Protein AF-A0A7X1AMT3-F1 (afdb_monomer_lite)

Foldseek 3Di:
DPPVVVVVVCVVVVHDDDPLRVQLVVLLVVLLVLLCVLVVNPSVCSVCQLQDDDPVPPPDHSVQSSVQSSDPVSSVVSSVVSVCVSVVND

pLDDT: mean 71.78, std 9.91, range [50.91, 86.31]

Structure (mmCIF, N/CA/C/O backbone):
data_AF-A0A7X1AMT3-F1
#
_entry.id   AF-A0A7X1AMT3-F1
#
loop_
_atom_site.group_PDB
_atom_site.id
_atom_site.type_symbol
_atom_site.label_atom_id
_atom_site.label_alt_id
_atom_site.label_comp_id
_atom_site.label_asym_id
_atom_site.label_entity_id
_atom_site.label_seq_id
_atom_site.pdbx_PDB_ins_code
_atom_site.Cartn_x
_atom_site.Cartn_y
_atom_site.Cartn_z
_atom_site.occupancy
_atom_site.B_iso_or_equiv
_atom_site.auth_seq_id
_atom_site.auth_comp_id
_atom_site.auth_asym_id
_atom_site.auth_atom_id
_atom_site.pdbx_PDB_model_num
ATOM 1 N N . MET A 1 1 ? 4.573 9.089 14.516 1.00 51.81 1 MET A N 1
ATOM 2 C CA . MET A 1 1 ? 4.910 7.853 15.261 1.00 51.81 1 MET A CA 1
ATOM 3 C C . MET A 1 1 ? 3.778 7.287 16.145 1.00 51.81 1 MET A C 1
ATOM 5 O O . MET A 1 1 ? 3.902 6.150 16.565 1.00 51.81 1 MET A O 1
ATOM 9 N N . ALA A 1 2 ? 2.651 7.979 16.398 1.00 59.16 2 ALA A N 1
ATOM 10 C CA . ALA A 1 2 ? 1.601 7.493 17.326 1.00 59.16 2 ALA A CA 1
ATOM 11 C C . ALA A 1 2 ? 0.537 6.528 16.733 1.00 59.16 2 ALA A C 1
ATOM 13 O O . ALA A 1 2 ? -0.202 5.872 17.467 1.00 59.16 2 ALA A O 1
ATOM 14 N N . LEU A 1 3 ? 0.424 6.446 15.405 1.00 59.50 3 LEU A N 1
ATOM 15 C CA . LEU A 1 3 ? -0.648 5.693 14.737 1.00 59.50 3 LEU A CA 1
ATOM 16 C C . LEU A 1 3 ? -0.348 4.187 14.649 1.00 59.50 3 LEU A C 1
ATOM 18 O O . LEU A 1 3 ? -1.223 3.357 14.883 1.00 59.50 3 LEU A O 1
ATOM 22 N N . GLU A 1 4 ? 0.906 3.842 14.365 1.00 58.16 4 GLU A N 1
ATOM 23 C CA . GLU A 1 4 ? 1.363 2.459 14.215 1.00 58.16 4 GLU A CA 1
ATOM 24 C C . GLU A 1 4 ? 1.290 1.682 15.539 1.00 58.16 4 GLU A C 1
ATOM 26 O O . GLU A 1 4 ? 0.859 0.530 15.570 1.00 58.16 4 GLU A O 1
ATOM 31 N N . SER A 1 5 ? 1.609 2.342 16.657 1.00 67.56 5 SER A N 1
ATOM 32 C CA . SER A 1 5 ? 1.491 1.755 17.995 1.00 67.56 5 SER A CA 1
ATOM 33 C C . SER A 1 5 ? 0.036 1.502 18.401 1.00 67.56 5 SER A C 1
ATOM 35 O O . SER A 1 5 ? -0.251 0.519 19.082 1.00 67.56 5 SER A O 1
ATOM 37 N N . THR A 1 6 ? -0.902 2.337 17.943 1.00 67.12 6 THR A N 1
ATOM 38 C CA . THR A 1 6 ? -2.332 2.179 18.247 1.00 67.12 6 THR A CA 1
ATOM 39 C C . THR A 1 6 ? -2.934 0.981 17.513 1.00 67.12 6 THR A C 1
ATOM 41 O O . THR A 1 6 ? -3.659 0.197 18.127 1.00 67.12 6 THR A O 1
ATOM 44 N N . ILE A 1 7 ? -2.587 0.797 16.235 1.00 62.66 7 ILE A N 1
ATOM 45 C CA . ILE A 1 7 ? -3.044 -0.341 15.425 1.00 62.66 7 ILE A CA 1
ATOM 46 C C . ILE A 1 7 ? -2.435 -1.649 15.944 1.00 62.66 7 ILE A C 1
ATOM 48 O O . ILE A 1 7 ? -3.168 -2.612 16.173 1.00 62.66 7 ILE A O 1
ATOM 52 N N . ARG A 1 8 ? -1.121 -1.672 16.224 1.00 65.06 8 ARG A N 1
ATOM 53 C CA . ARG A 1 8 ? -0.449 -2.847 16.810 1.00 65.06 8 ARG A CA 1
ATOM 54 C C . ARG A 1 8 ? -1.063 -3.241 18.155 1.00 65.06 8 ARG A C 1
ATOM 56 O O . ARG A 1 8 ? -1.348 -4.412 18.365 1.00 65.06 8 ARG A O 1
ATOM 63 N N . ARG A 1 9 ? -1.364 -2.271 19.027 1.00 62.25 9 ARG A N 1
ATOM 64 C CA . ARG A 1 9 ? -2.016 -2.532 20.322 1.00 62.25 9 ARG A CA 1
ATOM 65 C C . ARG A 1 9 ? -3.415 -3.141 20.176 1.00 62.25 9 ARG A C 1
ATOM 67 O O . ARG A 1 9 ? -3.760 -4.016 20.960 1.00 62.25 9 ARG A O 1
ATOM 74 N N . ARG A 1 10 ? -4.216 -2.696 19.199 1.00 59.81 10 ARG A N 1
ATOM 75 C CA . ARG A 1 10 ? -5.581 -3.215 18.979 1.00 59.81 10 ARG A CA 1
ATOM 76 C C . ARG A 1 10 ? -5.593 -4.626 18.389 1.00 59.81 10 ARG A C 1
ATOM 78 O O . ARG A 1 10 ? -6.404 -5.445 18.810 1.00 59.81 10 ARG A O 1
ATOM 85 N N . LEU A 1 11 ? -4.645 -4.925 17.497 1.00 58.50 11 LEU A N 1
ATOM 86 C CA . LEU A 1 11 ? -4.395 -6.286 17.007 1.00 58.50 11 LEU A CA 1
ATOM 87 C C . LEU A 1 11 ? -4.006 -7.237 18.151 1.00 58.50 11 LEU A C 1
ATOM 89 O O . LEU A 1 11 ? -4.503 -8.357 18.208 1.00 58.50 11 LEU A O 1
ATOM 93 N N . SER A 1 12 ? -3.182 -6.781 19.102 1.00 56.28 12 SER A N 1
ATOM 94 C CA . SER A 1 12 ? -2.813 -7.565 20.291 1.00 56.28 12 SER A CA 1
ATOM 95 C C . SER A 1 12 ? -3.940 -7.714 21.323 1.00 56.28 12 SER A C 1
ATOM 97 O O . SER A 1 12 ? -3.869 -8.610 22.157 1.00 56.28 12 SER A O 1
ATOM 99 N N . SER A 1 13 ? -4.968 -6.856 21.296 1.00 57.72 13 SER A N 1
ATOM 100 C CA . SER A 1 13 ? -6.050 -6.842 22.293 1.00 57.72 13 SER A CA 1
ATOM 101 C C . SER A 1 13 ? -7.338 -7.546 21.847 1.00 57.72 13 SER A C 1
ATOM 103 O O . SER A 1 13 ? -8.341 -7.437 22.548 1.00 57.72 13 SER A O 1
ATOM 105 N N . ASN A 1 14 ? -7.347 -8.213 20.684 1.00 56.69 14 ASN A N 1
ATOM 106 C CA . ASN A 1 14 ? -8.516 -8.887 20.092 1.00 56.69 14 ASN A CA 1
ATOM 107 C C . ASN A 1 14 ? -9.793 -8.012 20.038 1.00 56.69 14 ASN A C 1
ATOM 109 O O . ASN A 1 14 ? -10.919 -8.508 20.104 1.00 56.69 14 ASN A O 1
ATOM 113 N N . ALA A 1 15 ? -9.624 -6.690 19.958 1.00 63.16 15 ALA A N 1
ATOM 114 C CA . ALA A 1 15 ? -10.732 -5.747 19.887 1.00 63.16 15 ALA A CA 1
ATOM 115 C C . ALA A 1 15 ? -11.159 -5.591 18.423 1.00 63.16 15 ALA A C 1
ATOM 117 O O . ALA A 1 15 ? -10.309 -5.431 17.547 1.00 63.16 15 ALA A O 1
ATOM 118 N N . ARG A 1 16 ? -12.472 -5.621 18.149 1.00 71.88 16 ARG A N 1
ATOM 119 C CA . ARG A 1 16 ? -12.990 -5.384 16.791 1.00 71.88 16 ARG A CA 1
ATOM 120 C C . ARG A 1 16 ? -12.514 -4.022 16.289 1.00 71.88 16 ARG A C 1
ATOM 122 O O . ARG A 1 16 ? -12.572 -3.034 17.021 1.00 71.88 16 ARG A O 1
ATOM 129 N N . PHE A 1 17 ? -12.083 -3.979 15.032 1.00 74.88 17 PHE A N 1
ATOM 130 C CA . PHE A 1 17 ? -11.818 -2.721 14.350 1.00 74.88 17 PHE A CA 1
ATOM 131 C C . PHE A 1 17 ? -13.078 -1.853 14.336 1.00 74.88 17 PHE A C 1
ATOM 133 O O . PHE A 1 17 ? -14.190 -2.351 14.154 1.00 74.88 17 PHE A O 1
ATOM 140 N N . SER A 1 18 ? -12.898 -0.547 14.504 1.00 83.75 18 SER A N 1
ATOM 141 C CA . SER A 1 18 ? -13.934 0.429 14.174 1.00 83.75 18 SER A CA 1
ATOM 142 C C . SER A 1 18 ? -14.273 0.379 12.680 1.00 83.75 18 SER A C 1
ATOM 144 O O . SER A 1 18 ? -13.527 -0.175 11.867 1.00 83.75 18 SER A O 1
ATOM 146 N N . GLU A 1 19 ? -15.392 0.992 12.301 1.00 84.06 19 GLU A N 1
ATOM 147 C CA . GLU A 1 19 ? -15.808 1.112 10.900 1.00 84.06 19 GLU A CA 1
ATOM 148 C C . GLU A 1 19 ? -14.721 1.780 10.043 1.00 84.06 19 GLU A C 1
ATOM 150 O O . GLU A 1 19 ? -14.317 1.231 9.022 1.00 84.06 19 GLU A O 1
ATOM 155 N N . ALA A 1 20 ? -14.146 2.889 10.520 1.00 78.94 20 ALA A N 1
ATOM 156 C CA . ALA A 1 20 ? -13.082 3.610 9.818 1.00 78.94 20 ALA A CA 1
ATOM 157 C C . ALA A 1 20 ? -11.782 2.795 9.671 1.00 78.94 20 ALA A C 1
ATOM 159 O O . ALA A 1 20 ? -11.076 2.907 8.667 1.00 78.94 20 ALA A O 1
ATOM 160 N N . GLU A 1 21 ? -11.442 1.973 10.669 1.00 77.44 21 GLU A N 1
ATOM 161 C CA . GLU A 1 21 ? -10.297 1.058 10.587 1.00 77.44 21 GLU A CA 1
ATOM 162 C C . GLU A 1 21 ? -10.570 -0.075 9.593 1.00 77.44 21 GLU A C 1
ATOM 164 O O . GLU A 1 21 ? -9.709 -0.383 8.771 1.00 77.44 21 GLU A O 1
ATOM 169 N N . SER A 1 22 ? -11.778 -0.642 9.617 1.00 84.31 22 SER A N 1
ATOM 170 C CA . SER A 1 22 ? -12.201 -1.694 8.686 1.00 84.31 22 SER A CA 1
ATOM 171 C C . SER A 1 22 ? -12.196 -1.190 7.242 1.00 84.31 22 SER A C 1
ATOM 173 O O . SER A 1 22 ? -11.642 -1.839 6.357 1.00 84.31 22 SER A O 1
ATOM 175 N N . GLU A 1 23 ? -12.734 0.006 7.002 1.00 84.62 23 GLU A N 1
ATOM 176 C CA . GLU A 1 23 ? -12.754 0.634 5.681 1.00 84.62 23 GLU A CA 1
ATOM 177 C C . GLU A 1 23 ? -11.333 0.892 5.157 1.00 84.62 23 GLU A C 1
ATOM 179 O O . GLU A 1 23 ? -11.033 0.642 3.988 1.00 84.62 23 GLU A O 1
ATOM 184 N N . ARG A 1 24 ? -10.415 1.320 6.032 1.00 81.12 24 ARG A N 1
ATOM 185 C CA . ARG A 1 24 ? -9.004 1.492 5.670 1.00 81.12 24 ARG A CA 1
ATOM 186 C C . ARG A 1 24 ? -8.343 0.172 5.276 1.00 81.12 24 ARG A C 1
ATOM 188 O O . ARG A 1 24 ? -7.599 0.152 4.298 1.00 81.12 24 ARG A O 1
ATOM 195 N N . VAL A 1 25 ? -8.612 -0.915 6.003 1.00 82.31 25 VAL A N 1
ATOM 196 C CA . VAL A 1 25 ? -8.104 -2.251 5.649 1.00 82.31 25 VAL A CA 1
ATOM 197 C C . VAL A 1 25 ? -8.620 -2.659 4.272 1.00 82.31 25 VAL A C 1
ATOM 199 O O . VAL A 1 25 ? -7.820 -3.039 3.425 1.00 82.31 25 VAL A O 1
ATOM 202 N N . VAL A 1 26 ? -9.914 -2.476 3.996 1.00 85.75 26 VAL A N 1
ATOM 203 C CA . VAL A 1 26 ? -10.497 -2.772 2.676 1.00 85.75 26 VAL A CA 1
ATOM 204 C C . VAL A 1 26 ? -9.806 -1.980 1.562 1.00 85.75 26 VAL A C 1
ATOM 206 O O . VAL A 1 26 ? -9.480 -2.548 0.517 1.00 85.75 26 VAL A O 1
ATOM 209 N N . ARG A 1 27 ? -9.536 -0.683 1.769 1.00 83.31 27 ARG A N 1
ATOM 210 C CA . ARG A 1 27 ? -8.796 0.134 0.789 1.00 83.31 27 ARG A CA 1
ATOM 211 C C . ARG A 1 27 ? -7.381 -0.398 0.556 1.00 83.31 27 ARG A C 1
ATOM 213 O O . ARG A 1 27 ? -6.965 -0.496 -0.594 1.00 83.31 27 ARG A O 1
ATOM 220 N N . LEU A 1 28 ? -6.662 -0.773 1.615 1.00 80.31 28 LEU A N 1
ATOM 221 C CA . LEU A 1 28 ? -5.318 -1.350 1.506 1.00 80.31 28 LEU A CA 1
ATOM 222 C C . LEU A 1 28 ? -5.322 -2.691 0.763 1.00 80.31 28 LEU A C 1
ATOM 224 O O . LEU A 1 28 ? -4.483 -2.895 -0.107 1.00 80.31 28 LEU A O 1
ATOM 228 N N . THR A 1 29 ? -6.284 -3.572 1.047 1.00 84.19 29 THR A N 1
ATOM 229 C CA . THR A 1 29 ? -6.409 -4.868 0.365 1.00 84.19 29 THR A CA 1
ATOM 230 C C . THR A 1 29 ? -6.671 -4.703 -1.129 1.00 84.19 29 THR A C 1
ATOM 232 O O . THR A 1 29 ? -6.106 -5.446 -1.923 1.00 84.19 29 THR A O 1
ATOM 235 N N . ARG A 1 30 ? -7.474 -3.710 -1.537 1.00 84.62 30 ARG A N 1
ATOM 236 C CA . ARG A 1 30 ? -7.696 -3.413 -2.963 1.00 84.62 30 ARG A CA 1
ATOM 237 C C . ARG A 1 30 ? -6.414 -2.975 -3.664 1.00 84.62 30 ARG A C 1
ATOM 239 O O . ARG A 1 30 ? -6.114 -3.477 -4.738 1.00 84.62 30 ARG A O 1
ATOM 246 N N . VAL A 1 31 ? -5.647 -2.077 -3.044 1.00 81.94 31 VAL A N 1
ATOM 247 C CA . VAL A 1 31 ? -4.361 -1.627 -3.599 1.00 81.94 31 VAL A CA 1
ATOM 248 C C . VAL A 1 31 ? -3.359 -2.782 -3.673 1.00 81.94 31 VAL A C 1
ATOM 250 O O . VAL A 1 31 ? -2.660 -2.914 -4.672 1.00 81.94 31 VAL A O 1
ATOM 253 N N . TYR A 1 32 ? -3.317 -3.641 -2.651 1.00 82.81 32 TYR A N 1
ATOM 254 C CA . TYR A 1 32 ? -2.479 -4.839 -2.656 1.00 82.81 32 TYR A CA 1
ATOM 255 C C . TYR A 1 32 ? -2.858 -5.804 -3.784 1.00 82.81 32 TYR A C 1
ATOM 257 O O . TYR A 1 32 ? -1.979 -6.249 -4.510 1.00 82.81 32 TYR A O 1
ATOM 265 N N . ALA A 1 33 ? -4.151 -6.079 -3.975 1.00 85.38 33 ALA A N 1
ATOM 266 C CA . ALA A 1 33 ? -4.618 -6.941 -5.057 1.00 85.38 33 ALA A CA 1
ATOM 267 C C . ALA A 1 33 ? -4.210 -6.398 -6.437 1.00 85.38 33 ALA A C 1
ATOM 269 O O . ALA A 1 33 ? -3.688 -7.150 -7.251 1.00 85.38 33 ALA A O 1
ATOM 270 N N . GLU A 1 34 ? -4.360 -5.089 -6.680 1.00 83.50 34 GLU A N 1
ATOM 271 C CA . GLU A 1 34 ? -3.884 -4.480 -7.933 1.00 83.50 34 GLU A CA 1
ATOM 272 C C . GLU A 1 34 ? -2.354 -4.599 -8.092 1.00 83.50 34 GLU A C 1
ATOM 274 O O . GLU A 1 34 ? -1.867 -4.818 -9.200 1.00 83.50 34 GLU A O 1
ATOM 279 N N . ALA A 1 35 ? -1.585 -4.496 -7.004 1.00 82.06 35 ALA A N 1
ATOM 280 C CA . ALA A 1 35 ? -0.135 -4.674 -7.049 1.00 82.06 35 ALA A CA 1
ATOM 281 C C . ALA A 1 35 ? 0.271 -6.127 -7.360 1.00 82.06 35 ALA A 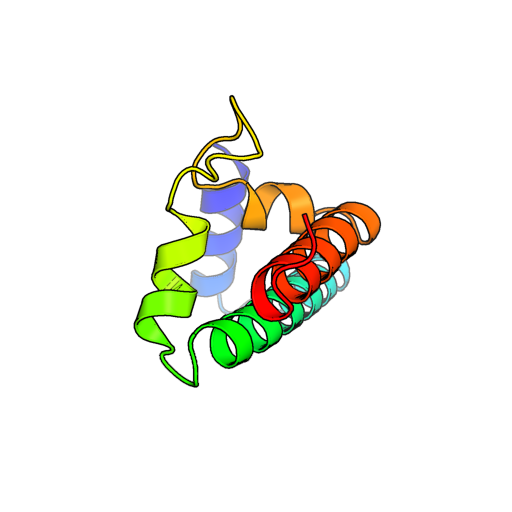C 1
ATOM 283 O O . ALA A 1 35 ? 1.187 -6.340 -8.146 1.00 82.06 35 ALA A O 1
ATOM 284 N N . VAL A 1 36 ? -0.410 -7.128 -6.792 1.00 86.31 36 VAL A N 1
ATOM 285 C CA . VAL A 1 36 ? -0.151 -8.550 -7.092 1.00 86.31 36 VAL A CA 1
ATOM 286 C C . VAL A 1 36 ? -0.354 -8.840 -8.579 1.00 86.31 36 VAL A C 1
ATOM 288 O O . VAL A 1 36 ? 0.493 -9.486 -9.192 1.00 86.31 36 VAL A O 1
ATOM 291 N N . GLU A 1 37 ? -1.421 -8.305 -9.177 1.00 85.38 37 GLU A N 1
ATOM 292 C CA . GLU A 1 37 ? -1.662 -8.415 -10.621 1.00 85.38 37 GLU A CA 1
ATOM 293 C C . GLU A 1 37 ? -0.539 -7.754 -11.441 1.00 85.38 37 GLU A C 1
ATOM 295 O O . GLU A 1 37 ? -0.039 -8.352 -12.394 1.00 85.38 37 GLU A O 1
ATOM 300 N N . LEU A 1 38 ? -0.074 -6.559 -11.045 1.00 82.06 38 LEU A N 1
ATOM 301 C CA . LEU A 1 38 ? 1.049 -5.866 -11.700 1.00 82.06 38 LEU A CA 1
ATOM 302 C C . LEU A 1 38 ? 2.335 -6.707 -11.694 1.00 82.06 38 LEU A C 1
ATOM 304 O O . LEU A 1 38 ? 3.059 -6.733 -12.688 1.00 82.06 38 LEU A O 1
ATOM 308 N N . PHE A 1 39 ? 2.623 -7.391 -10.588 1.00 82.25 39 PHE A N 1
ATOM 309 C CA . PHE A 1 39 ? 3.806 -8.242 -10.454 1.00 82.25 39 PHE A CA 1
ATOM 310 C C . PHE A 1 39 ? 3.580 -9.680 -10.954 1.00 82.25 39 PHE A C 1
ATOM 312 O O . PHE A 1 39 ? 4.353 -10.576 -10.621 1.00 82.25 39 PHE A O 1
ATOM 319 N N . GLY A 1 40 ? 2.536 -9.926 -11.757 1.00 84.38 40 GLY A N 1
ATOM 320 C CA . GLY A 1 40 ? 2.290 -11.229 -12.383 1.00 84.38 40 GLY A CA 1
ATOM 321 C C . GLY A 1 40 ? 1.996 -12.349 -11.382 1.00 84.38 40 GLY A C 1
ATOM 322 O O . GLY A 1 40 ? 2.357 -13.500 -11.623 1.00 84.38 40 GLY A O 1
ATOM 323 N N . GLY A 1 41 ? 1.387 -12.014 -10.243 1.00 86.25 41 GLY A N 1
ATOM 324 C CA . GLY A 1 41 ? 1.125 -12.947 -9.150 1.00 86.25 41 GLY A CA 1
ATOM 325 C C . GLY A 1 41 ? 2.252 -13.054 -8.117 1.00 86.25 41 GLY A C 1
ATOM 326 O O . GLY A 1 41 ? 2.107 -13.808 -7.156 1.00 86.25 41 GLY A O 1
ATOM 327 N N . ASP A 1 42 ? 3.361 -12.315 -8.257 1.00 85.69 42 ASP A N 1
ATOM 328 C CA . ASP A 1 42 ? 4.405 -12.273 -7.227 1.00 85.69 42 ASP A CA 1
ATOM 329 C C . ASP A 1 42 ? 3.957 -11.430 -6.020 1.00 85.69 42 ASP A C 1
ATOM 331 O O . ASP A 1 42 ? 4.172 -10.218 -5.921 1.00 85.69 42 ASP A O 1
ATOM 335 N N . GLU A 1 43 ? 3.339 -12.113 -5.059 1.00 86.12 43 GLU A N 1
ATOM 336 C CA . GLU A 1 43 ? 2.903 -11.538 -3.787 1.00 86.12 43 GLU A CA 1
ATOM 337 C C . GLU A 1 43 ? 4.051 -10.922 -2.975 1.00 86.12 43 GLU A C 1
ATOM 339 O O . GLU A 1 43 ? 3.860 -9.911 -2.296 1.00 86.12 43 GLU A O 1
ATOM 344 N N . ARG A 1 44 ? 5.267 -11.482 -3.041 1.00 83.88 44 ARG A N 1
ATOM 345 C CA . ARG A 1 44 ? 6.416 -10.928 -2.307 1.00 83.88 44 ARG A CA 1
ATOM 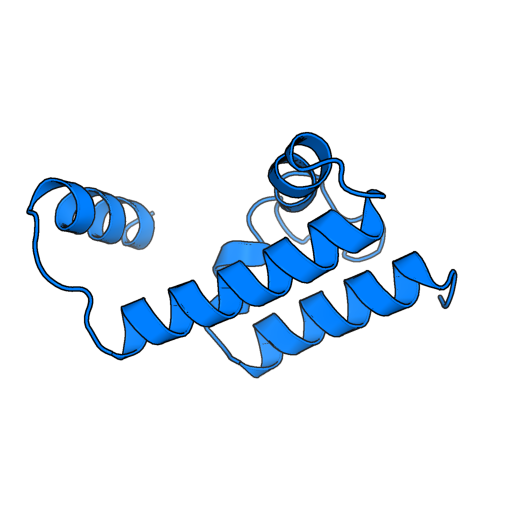346 C C . ARG A 1 44 ? 6.855 -9.605 -2.910 1.00 83.88 44 ARG A C 1
ATOM 348 O O . ARG A 1 44 ? 7.100 -8.661 -2.157 1.00 83.88 44 ARG A O 1
ATOM 355 N N . ALA A 1 45 ? 6.927 -9.521 -4.235 1.00 80.94 45 ALA A N 1
ATOM 356 C CA . ALA A 1 45 ? 7.210 -8.269 -4.925 1.00 80.94 45 ALA A CA 1
ATOM 357 C C . ALA A 1 45 ? 6.136 -7.215 -4.611 1.00 80.94 45 ALA A C 1
ATOM 359 O O . ALA A 1 45 ? 6.473 -6.087 -4.247 1.00 80.94 45 ALA A O 1
ATOM 360 N N . ALA A 1 46 ? 4.858 -7.605 -4.618 1.00 82.94 46 ALA A N 1
ATOM 361 C CA . ALA A 1 46 ? 3.745 -6.726 -4.262 1.00 82.94 46 ALA A CA 1
ATOM 362 C C . ALA A 1 46 ? 3.787 -6.233 -2.801 1.00 82.94 46 ALA A C 1
ATOM 364 O O . ALA A 1 46 ? 3.399 -5.098 -2.527 1.00 82.94 46 ALA A O 1
ATOM 365 N N . LEU A 1 47 ? 4.279 -7.046 -1.858 1.00 79.69 47 LEU A N 1
ATOM 366 C CA . LEU A 1 47 ? 4.470 -6.648 -0.454 1.00 79.69 47 LEU A CA 1
ATOM 367 C C . LEU A 1 47 ? 5.670 -5.711 -0.244 1.00 79.69 47 LEU A C 1
ATOM 369 O O . LEU A 1 47 ? 5.648 -4.875 0.664 1.00 79.69 47 LEU A O 1
ATOM 373 N N . LEU A 1 48 ? 6.727 -5.849 -1.048 1.00 77.50 48 LEU A N 1
ATOM 374 C CA . LEU A 1 48 ? 7.955 -5.055 -0.927 1.00 77.50 48 LEU A CA 1
ATOM 375 C C . LEU A 1 48 ? 7.883 -3.728 -1.688 1.00 77.50 48 LEU A C 1
ATOM 377 O O . LEU A 1 48 ? 8.436 -2.730 -1.223 1.00 77.50 48 LEU A O 1
ATOM 381 N N . TRP A 1 49 ? 7.154 -3.686 -2.803 1.00 75.50 49 TRP A N 1
ATOM 382 C CA . TRP A 1 49 ? 6.975 -2.494 -3.631 1.00 75.50 49 TRP A CA 1
ATOM 383 C C . TRP A 1 49 ? 6.515 -1.235 -2.873 1.00 75.50 49 TRP A C 1
ATOM 385 O O . TRP A 1 49 ? 7.119 -0.187 -3.099 1.00 75.50 49 TRP A O 1
ATOM 395 N N . PRO A 1 50 ? 5.549 -1.290 -1.929 1.00 70.50 50 PRO A N 1
ATOM 396 C CA . PRO A 1 50 ? 5.160 -0.131 -1.131 1.00 70.50 50 PRO A CA 1
ATOM 397 C C . PRO A 1 50 ? 6.356 0.553 -0.470 1.00 70.50 50 PRO A C 1
ATOM 399 O O . PRO A 1 50 ? 6.388 1.777 -0.424 1.00 70.50 50 PRO A O 1
ATOM 402 N N . ASN A 1 51 ? 7.336 -0.247 -0.023 1.00 69.19 51 ASN A N 1
ATOM 403 C CA . ASN A 1 51 ? 8.552 0.187 0.665 1.00 69.19 51 ASN A CA 1
ATOM 404 C C . ASN A 1 51 ? 9.672 0.648 -0.278 1.00 69.19 51 ASN A C 1
ATOM 406 O O . ASN A 1 51 ? 10.757 1.008 0.179 1.00 69.19 51 ASN A O 1
ATOM 410 N N . THR A 1 52 ? 9.425 0.635 -1.584 1.00 64.62 52 THR A N 1
ATOM 411 C CA . THR A 1 52 ? 10.368 1.112 -2.589 1.00 64.62 52 THR A CA 1
ATOM 412 C C . THR A 1 52 ? 10.032 2.571 -2.904 1.00 64.62 52 THR A C 1
ATOM 414 O O . THR A 1 52 ? 8.864 2.877 -3.160 1.00 64.62 52 THR A O 1
ATOM 417 N N . PRO A 1 53 ? 11.006 3.498 -2.863 1.00 59.72 53 PRO A N 1
ATOM 418 C CA . PRO A 1 53 ? 10.802 4.851 -3.362 1.00 59.72 53 PRO A CA 1
ATOM 419 C C . PRO A 1 53 ? 10.281 4.797 -4.800 1.00 59.72 53 PRO A C 1
ATOM 421 O O . PRO A 1 53 ? 10.838 4.097 -5.641 1.00 59.72 53 PRO A O 1
ATOM 424 N N . ALA A 1 54 ? 9.186 5.497 -5.070 1.00 62.84 54 ALA A N 1
ATOM 425 C CA . ALA A 1 54 ? 8.652 5.597 -6.417 1.00 62.84 54 ALA A CA 1
ATOM 426 C C . ALA A 1 54 ? 9.433 6.675 -7.177 1.00 62.84 54 ALA A C 1
ATOM 428 O O . ALA A 1 54 ? 9.338 7.849 -6.824 1.00 62.84 54 ALA A O 1
ATOM 429 N N . ASP A 1 55 ? 10.154 6.296 -8.236 1.00 56.06 55 ASP A N 1
ATOM 430 C CA . ASP A 1 55 ? 10.958 7.222 -9.058 1.00 56.06 55 ASP A CA 1
ATOM 431 C C . ASP A 1 55 ? 10.148 8.416 -9.607 1.00 56.06 55 ASP A C 1
ATOM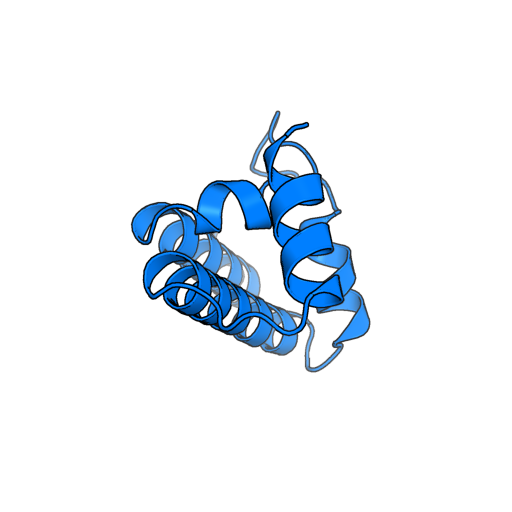 433 O O . ASP A 1 55 ? 10.686 9.490 -9.860 1.00 56.06 55 ASP A O 1
ATOM 437 N N . TYR A 1 56 ? 8.832 8.250 -9.762 1.00 55.16 56 TYR A N 1
ATOM 438 C CA . TYR A 1 56 ? 7.896 9.250 -10.290 1.00 55.16 56 TYR A CA 1
ATOM 439 C C . TYR A 1 56 ? 7.132 10.033 -9.202 1.00 55.16 56 TYR A C 1
ATOM 441 O O . TYR A 1 56 ? 6.345 10.924 -9.522 1.00 55.16 56 TYR A O 1
ATOM 449 N N . LEU A 1 57 ? 7.334 9.714 -7.919 1.00 61.28 57 LEU A N 1
ATOM 450 C CA . LEU A 1 57 ? 6.884 10.514 -6.775 1.00 61.28 57 LEU A CA 1
ATOM 451 C C . LEU A 1 57 ? 8.125 10.962 -5.992 1.00 61.28 57 LEU A C 1
ATOM 453 O O . LEU A 1 57 ? 8.348 10.479 -4.873 1.00 61.28 57 LEU A O 1
ATOM 457 N N . PRO A 1 58 ? 8.940 11.865 -6.575 1.00 57.81 58 PRO A N 1
ATOM 458 C CA . PRO A 1 58 ? 10.083 12.419 -5.871 1.00 57.81 58 PRO A CA 1
ATOM 459 C C . PRO A 1 58 ? 9.607 12.970 -4.522 1.00 57.81 58 PRO A C 1
ATOM 461 O O . PRO A 1 58 ? 8.535 13.568 -4.416 1.00 57.81 58 PRO A O 1
ATOM 464 N N . ASP A 1 59 ? 10.374 12.672 -3.476 1.00 65.81 59 ASP A N 1
ATOM 465 C CA . ASP A 1 59 ? 10.147 13.097 -2.089 1.00 65.81 59 ASP A CA 1
ATOM 466 C C . ASP A 1 59 ? 9.044 12.369 -1.297 1.00 65.81 59 ASP A C 1
ATOM 468 O O . ASP A 1 59 ? 8.818 12.698 -0.127 1.00 65.81 59 ASP A O 1
ATOM 472 N N . GLN A 1 60 ? 8.377 11.347 -1.853 1.00 63.75 60 GLN A N 1
ATOM 473 C CA . GLN A 1 60 ? 7.467 10.519 -1.050 1.00 63.75 60 GLN A CA 1
ATOM 474 C C . GLN A 1 60 ? 8.215 9.387 -0.330 1.00 63.75 60 GLN A C 1
ATOM 476 O O . GLN A 1 60 ? 8.936 8.612 -0.960 1.00 63.75 60 GLN A O 1
ATOM 481 N N . PRO A 1 61 ? 8.035 9.234 0.996 1.00 64.50 61 PRO A N 1
ATOM 482 C CA . PRO A 1 61 ? 8.688 8.167 1.736 1.00 64.50 61 PRO A CA 1
ATOM 483 C C . PRO A 1 61 ? 8.116 6.801 1.345 1.00 64.50 61 PRO A C 1
ATOM 485 O O . PRO A 1 61 ? 6.927 6.673 1.060 1.00 64.50 61 PRO A O 1
ATOM 488 N N . ALA A 1 62 ? 8.930 5.757 1.493 1.00 60.75 62 ALA A N 1
ATOM 489 C CA . ALA A 1 62 ? 8.589 4.336 1.345 1.00 60.75 62 ALA A CA 1
ATOM 490 C C . ALA A 1 62 ? 7.342 3.851 2.135 1.00 60.75 62 ALA A C 1
ATOM 492 O O . ALA A 1 62 ? 6.912 2.721 2.001 1.00 60.75 62 ALA A O 1
ATOM 493 N N . ILE A 1 63 ? 6.718 4.672 2.981 1.00 62.75 63 ILE A N 1
ATOM 494 C CA . ILE A 1 63 ? 5.468 4.325 3.687 1.00 62.75 63 ILE A CA 1
ATOM 495 C C . ILE A 1 63 ? 4.233 5.045 3.114 1.00 62.75 63 ILE A C 1
ATOM 497 O O . ILE A 1 63 ? 3.175 5.121 3.748 1.00 62.75 63 ILE A O 1
ATOM 501 N N . TRP A 1 64 ? 4.344 5.596 1.904 1.00 70.31 64 TRP A N 1
ATOM 502 C CA . TRP A 1 64 ? 3.300 6.390 1.253 1.00 70.31 64 TRP A CA 1
ATOM 503 C C . TRP A 1 64 ? 1.963 5.645 1.121 1.00 70.31 64 TRP A C 1
ATOM 505 O O . TRP A 1 64 ? 0.911 6.261 1.271 1.00 70.31 64 TRP A O 1
ATOM 515 N N . LEU A 1 65 ? 1.982 4.322 0.948 1.00 67.12 65 LEU A N 1
ATOM 516 C CA . LEU A 1 65 ? 0.785 3.507 0.722 1.00 67.12 65 LEU A CA 1
ATOM 517 C C . LEU A 1 65 ? -0.171 3.492 1.929 1.00 67.12 65 LEU A C 1
ATOM 519 O O . LEU A 1 65 ? -1.375 3.706 1.790 1.00 67.12 65 LEU A O 1
ATOM 523 N N . VAL A 1 66 ? 0.377 3.343 3.139 1.00 68.25 66 VAL A N 1
ATOM 524 C CA . VAL A 1 66 ? -0.385 3.426 4.400 1.00 68.25 66 VAL A CA 1
ATOM 525 C C . VAL A 1 66 ? -0.846 4.858 4.674 1.00 68.25 66 VAL A C 1
ATOM 527 O O . VAL A 1 66 ? -1.912 5.073 5.251 1.00 68.25 66 VAL A O 1
ATOM 530 N N . ARG A 1 67 ? -0.056 5.854 4.260 1.00 69.25 67 ARG A N 1
ATOM 531 C CA . ARG A 1 67 ? -0.376 7.272 4.457 1.00 69.25 67 ARG A CA 1
ATOM 532 C C . ARG A 1 67 ? -1.513 7.734 3.546 1.00 69.25 67 ARG A C 1
ATOM 534 O O . ARG A 1 67 ? -2.399 8.451 3.998 1.00 69.25 67 ARG A O 1
ATOM 541 N N . LEU A 1 68 ? -1.493 7.328 2.281 1.00 67.44 68 LEU A N 1
ATOM 542 C CA . LEU A 1 68 ? -2.488 7.718 1.287 1.00 67.44 68 LEU A CA 1
ATOM 543 C C . LEU A 1 68 ? -3.783 6.904 1.403 1.00 67.44 68 LEU A C 1
ATOM 545 O O . LEU A 1 68 ? -4.847 7.447 1.121 1.00 67.44 68 LEU A O 1
ATOM 549 N N . SER A 1 69 ? -3.745 5.663 1.905 1.00 69.62 69 SER A N 1
ATOM 550 C CA . SER A 1 69 ? -4.965 4.867 2.136 1.00 69.62 69 SER A CA 1
ATOM 551 C C . SER A 1 69 ? -5.865 5.401 3.263 1.00 69.62 69 SER A C 1
ATOM 553 O O . SER A 1 69 ? -6.997 4.936 3.439 1.00 69.62 69 SER A O 1
ATOM 555 N N . VAL A 1 70 ? -5.392 6.409 4.009 1.00 73.25 70 VAL A N 1
ATOM 556 C CA . VAL A 1 70 ? -6.191 7.165 4.985 1.00 73.25 70 VAL A CA 1
ATOM 557 C C . VAL A 1 70 ? -7.416 7.802 4.322 1.00 73.25 70 VAL A C 1
ATOM 559 O O . VAL A 1 70 ? -8.468 7.859 4.956 1.00 73.25 70 VAL A O 1
ATOM 562 N N . MET A 1 71 ? -7.299 8.234 3.063 1.00 71.38 71 MET A N 1
ATOM 563 C CA . MET A 1 71 ? -8.390 8.822 2.282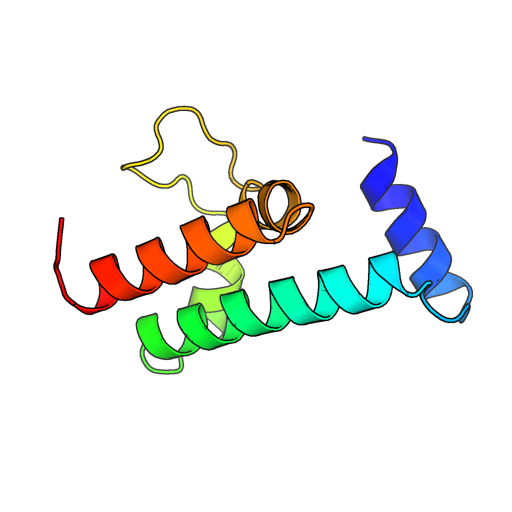 1.00 71.38 71 MET A CA 1
ATOM 564 C C . MET A 1 71 ? -8.719 7.952 1.065 1.00 71.38 71 MET A C 1
ATOM 566 O O . MET A 1 71 ? -7.827 7.366 0.454 1.00 71.38 71 MET A O 1
ATOM 570 N N . ASP A 1 72 ? -9.993 7.911 0.664 1.00 71.06 72 ASP A N 1
ATOM 571 C CA . ASP A 1 72 ? -10.418 7.166 -0.532 1.00 71.06 72 ASP A CA 1
ATOM 572 C C . ASP A 1 72 ? -9.766 7.709 -1.813 1.00 71.06 72 ASP A C 1
ATOM 574 O O . ASP A 1 72 ? -9.277 6.946 -2.642 1.00 71.06 72 ASP A O 1
ATOM 578 N N . SER A 1 73 ? -9.670 9.036 -1.938 1.00 72.75 73 SER A N 1
ATOM 579 C CA . SER A 1 73 ? -8.979 9.698 -3.051 1.00 72.75 73 SER A CA 1
ATOM 580 C C . SER A 1 73 ? -7.502 9.314 -3.129 1.00 72.75 73 SER A C 1
ATOM 582 O O . SER A 1 73 ? -6.992 9.058 -4.217 1.00 72.75 73 SER A O 1
ATOM 584 N N . GLY A 1 74 ? -6.835 9.216 -1.976 1.00 74.25 74 GLY A N 1
ATOM 585 C CA . GLY A 1 74 ? -5.458 8.755 -1.882 1.00 74.25 74 GLY A CA 1
ATOM 586 C C . GLY A 1 74 ? -5.326 7.316 -2.366 1.00 74.25 74 GLY A C 1
ATOM 587 O O . GLY A 1 74 ? -4.530 7.069 -3.261 1.00 74.25 74 GLY A O 1
ATOM 588 N N . ALA A 1 75 ? -6.160 6.392 -1.875 1.00 74.56 75 ALA A N 1
ATOM 589 C CA . ALA A 1 75 ? -6.164 4.993 -2.317 1.00 74.56 75 ALA A CA 1
ATOM 590 C C . ALA A 1 75 ? -6.417 4.838 -3.831 1.00 74.56 75 ALA A C 1
ATOM 592 O O . ALA A 1 75 ? -5.732 4.062 -4.499 1.00 74.56 75 ALA A O 1
ATOM 593 N N . ARG A 1 76 ? -7.357 5.610 -4.394 1.00 75.12 76 ARG A N 1
ATOM 594 C CA . ARG A 1 76 ? -7.642 5.613 -5.840 1.00 75.12 76 ARG A CA 1
ATOM 595 C C . ARG A 1 76 ? -6.486 6.148 -6.674 1.00 75.12 76 ARG A C 1
ATOM 597 O O . ARG A 1 76 ? -6.256 5.635 -7.765 1.00 75.12 76 ARG A O 1
ATOM 604 N N . LEU A 1 77 ? -5.770 7.158 -6.180 1.00 76.00 77 LEU A N 1
ATOM 605 C CA . LEU A 1 77 ? -4.586 7.688 -6.852 1.00 76.00 77 LEU A CA 1
ATOM 606 C C . LEU A 1 77 ? -3.513 6.598 -6.994 1.00 76.00 77 LEU A C 1
ATOM 608 O O . LEU A 1 77 ? -2.944 6.446 -8.071 1.00 76.00 77 LEU A O 1
ATOM 612 N N . ILE A 1 78 ? -3.306 5.794 -5.943 1.00 75.38 78 ILE A N 1
ATOM 613 C CA . ILE A 1 78 ? -2.371 4.659 -5.974 1.00 75.38 78 ILE A CA 1
ATOM 614 C C . ILE A 1 78 ? -2.803 3.612 -6.999 1.00 75.38 78 ILE A C 1
ATOM 616 O O . ILE A 1 78 ? -2.018 3.241 -7.863 1.00 75.38 78 ILE A O 1
ATOM 620 N N . ALA A 1 79 ? -4.056 3.165 -6.920 1.00 73.50 79 ALA A N 1
ATOM 621 C CA . ALA A 1 79 ? -4.622 2.166 -7.824 1.00 73.50 79 ALA A CA 1
ATOM 622 C C . A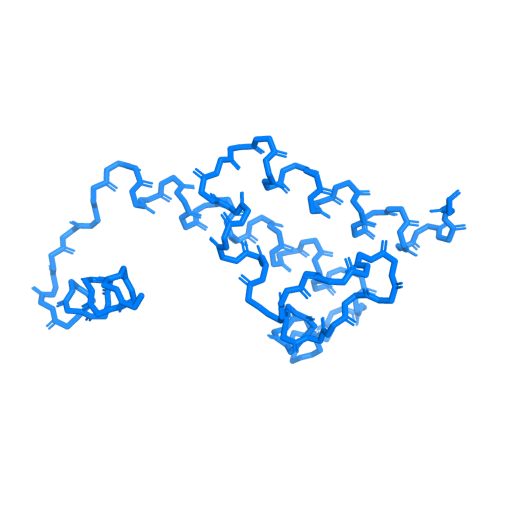LA A 1 79 ? -4.540 2.613 -9.296 1.00 73.50 79 ALA A C 1
ATOM 624 O O . ALA A 1 79 ? -4.073 1.889 -10.173 1.00 73.50 79 ALA A O 1
ATOM 625 N N . SER A 1 80 ? -4.908 3.869 -9.574 1.00 76.62 80 SER A N 1
ATOM 626 C CA . SER A 1 80 ? -4.765 4.440 -10.915 1.00 76.62 80 SER A CA 1
ATOM 627 C C . SER A 1 80 ? -3.314 4.451 -11.383 1.00 76.62 80 SER A C 1
ATOM 629 O O . SER A 1 80 ? -3.079 4.314 -12.582 1.00 76.62 80 SER A O 1
ATOM 631 N N . HIS A 1 81 ? -2.361 4.662 -10.479 1.00 73.94 81 HIS A N 1
ATOM 632 C CA . HIS A 1 81 ? -0.953 4.646 -10.829 1.00 73.94 81 HIS A CA 1
ATOM 633 C C . HIS A 1 81 ? -0.468 3.222 -11.139 1.00 73.94 81 HIS A C 1
ATOM 635 O O . HIS A 1 81 ? 0.131 3.012 -12.188 1.00 73.94 81 HIS A O 1
ATOM 641 N N . ILE A 1 82 ? -0.801 2.237 -10.296 1.00 73.50 82 ILE A N 1
ATOM 642 C CA . ILE A 1 82 ? -0.487 0.816 -10.531 1.00 73.50 82 ILE A CA 1
ATOM 643 C C . ILE A 1 82 ? -0.973 0.386 -11.916 1.00 73.50 82 ILE A C 1
ATOM 645 O O . ILE A 1 82 ? -0.203 -0.166 -12.696 1.00 73.50 82 ILE A O 1
ATOM 649 N N . ARG A 1 83 ? -2.225 0.712 -12.259 1.00 69.00 83 ARG A N 1
ATOM 650 C CA . ARG A 1 83 ? -2.787 0.403 -13.580 1.00 69.00 83 ARG A CA 1
ATOM 651 C C . ARG A 1 83 ? -2.057 1.084 -14.730 1.00 69.00 83 ARG A C 1
ATOM 653 O O . ARG A 1 83 ? -1.849 0.464 -15.764 1.00 69.00 83 ARG A O 1
ATOM 660 N N . ARG A 1 84 ? -1.676 2.351 -14.578 1.00 72.75 84 ARG A N 1
ATOM 661 C CA . ARG A 1 84 ? -0.917 3.073 -15.608 1.00 72.75 84 ARG A CA 1
ATOM 662 C C . ARG A 1 84 ? 0.439 2.420 -15.858 1.00 72.75 84 ARG A C 1
ATOM 664 O O . ARG A 1 84 ? 0.760 2.138 -17.008 1.00 72.75 84 ARG A O 1
ATOM 671 N N . THR A 1 85 ? 1.153 2.068 -14.794 1.00 67.31 85 THR A N 1
ATOM 672 C CA . THR A 1 85 ? 2.428 1.344 -14.867 1.00 67.31 85 THR A CA 1
ATOM 673 C C . THR A 1 85 ? 2.261 -0.049 -15.474 1.00 67.31 85 THR A C 1
ATOM 675 O O . THR A 1 85 ? 3.028 -0.410 -16.361 1.00 67.31 85 THR A O 1
ATOM 678 N N . ALA A 1 86 ? 1.214 -0.794 -15.097 1.00 64.06 86 ALA A N 1
ATOM 679 C CA . ALA A 1 86 ? 0.896 -2.106 -15.676 1.00 64.06 86 ALA A CA 1
ATOM 680 C C . ALA A 1 86 ? 0.651 -2.052 -17.192 1.00 64.06 86 ALA A C 1
ATOM 682 O O . ALA A 1 86 ? 0.918 -3.014 -17.907 1.00 64.06 86 ALA A O 1
ATOM 683 N N . HIS A 1 87 ? 0.139 -0.925 -17.686 1.00 68.81 87 HIS A N 1
ATOM 684 C CA . HIS A 1 87 ? -0.166 -0.715 -19.098 1.00 68.81 87 HIS A CA 1
ATOM 685 C C . HIS A 1 87 ? 0.887 0.125 -19.841 1.00 68.81 87 HIS A C 1
ATOM 687 O O . HIS A 1 87 ? 0.650 0.494 -20.990 1.00 68.81 87 HIS A O 1
ATOM 693 N N . CYS A 1 88 ? 2.040 0.422 -19.222 1.00 61.50 88 CYS A N 1
ATOM 694 C CA . CYS A 1 88 ? 3.092 1.288 -19.779 1.00 61.50 88 CYS A CA 1
ATOM 695 C C . CYS A 1 88 ? 2.584 2.677 -20.223 1.00 61.50 88 CYS A C 1
ATOM 697 O O . CYS A 1 88 ? 3.059 3.241 -21.209 1.00 61.50 88 CYS A O 1
ATOM 699 N N . ILE A 1 89 ? 1.598 3.224 -19.509 1.00 56.41 89 ILE A N 1
ATOM 700 C CA . ILE A 1 89 ? 1.031 4.555 -19.745 1.00 56.41 89 ILE A CA 1
ATOM 701 C C . ILE A 1 89 ? 1.706 5.520 -18.763 1.00 56.41 89 ILE A C 1
ATOM 703 O O . ILE A 1 89 ? 1.455 5.429 -17.563 1.00 56.41 89 ILE A O 1
ATOM 707 N N . PHE A 1 90 ? 2.552 6.425 -19.261 1.00 50.91 90 PHE A N 1
ATOM 708 C CA . PHE A 1 90 ? 3.247 7.445 -18.462 1.00 50.91 90 PHE A CA 1
ATOM 709 C C . PHE A 1 90 ? 2.501 8.783 -18.494 1.00 50.91 90 PHE A C 1
ATOM 711 O O . PHE A 1 90 ? 2.111 9.212 -19.604 1.00 50.91 90 PHE A O 1
#

Secondary structure (DSSP, 8-state):
-HHHHHHHHHHHTTPPPPHHHHHHHHHHHHHHHHHHHHTTT-HHHHHHGGGSPPTTSTT--TTHHHHHTTSHHHHHHHHHHHHHHHTT--

Organism: NCBI:txid2724178

Sequence (90 aa):
MALESTIRRRLSSNARFSEAESERVVRLTRVYAEAVELFGGDERAALLWPNTPADYLPDQPAIWLVRLSVMDSGARLIASHIRRTAHCIF

Radius of gyr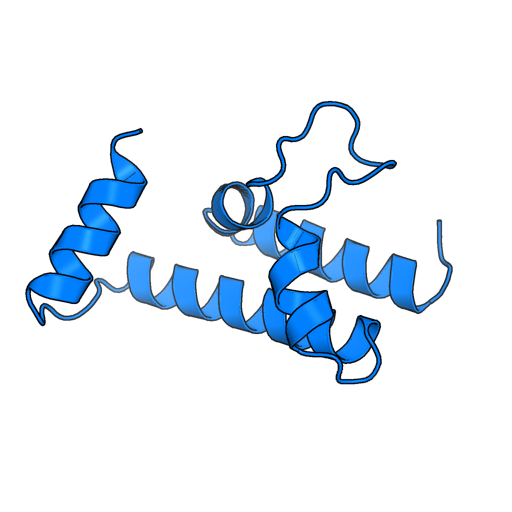ation: 14.08 Å; chains: 1; bounding box: 27×26×42 Å